Protein AF-A0A6F9A5G6-F1 (afdb_monomer)

Sequence (75 aa):
MEAVGKFEFSRKDLIGHGAFAVVFKGRNREKHDWEVAVKCINKKNLAKSQTLLGKEIKILKELKHENIVALHDFQ

pLDDT: mean 91.3, std 8.79, range [65.06, 98.31]

Foldseek 3Di:
DDDDPQKDFDPVQWDDDDPFWTWGWIAGPVPRVGIDIDTGGDCPVPPVNVVVVVVVVVVLVPDDDPVDDHDPDDD

Secondary structure (DSSP, 8-state):
-EEETTEEEEEEEEEEE-SSEEEEEEEESS-TT-EEEEEEE-GGGHHHHHHHHHHHHHHHHH---TTS-------

Mean predicted aligned error: 3.74 Å

Solvent-accessible surface area (backbone atoms only — not comparable to full-atom values): 4604 Å² total; per-residue (Å²): 119,52,74,58,91,68,29,34,31,38,89,84,41,65,73,45,80,60,100,58,38,40,29,22,44,27,23,32,70,85,50,70,85,46,69,44,78,47,75,45,68,55,70,90,54,41,72,68,44,49,55,52,48,54,51,50,52,57,53,34,74,73,49,84,50,97,93,47,81,74,67,89,81,86,133

Structure (mmCIF, N/CA/C/O backbone):
data_AF-A0A6F9A5G6-F1
#
_entry.id   AF-A0A6F9A5G6-F1
#
loop_
_atom_site.group_PDB
_atom_site.id
_atom_site.type_symbol
_atom_site.label_atom_id
_atom_site.label_alt_id
_atom_site.label_comp_id
_atom_site.label_asym_id
_atom_site.label_entity_id
_atom_site.label_seq_id
_atom_site.pdbx_PDB_ins_code
_atom_site.Cartn_x
_atom_site.Cartn_y
_atom_site.Cartn_z
_atom_site.occupancy
_atom_site.B_iso_or_equiv
_atom_site.auth_seq_id
_atom_site.auth_comp_id
_atom_site.auth_asym_id
_atom_site.auth_atom_id
_atom_site.pdbx_PDB_model_num
ATOM 1 N N . MET A 1 1 ? 2.365 -7.579 15.777 1.00 85.38 1 MET A N 1
ATOM 2 C CA . MET A 1 1 ? 1.934 -6.728 14.651 1.00 85.38 1 MET A CA 1
ATOM 3 C C . MET A 1 1 ? 2.946 -5.608 14.522 1.00 85.38 1 MET A C 1
ATOM 5 O O . MET A 1 1 ? 3.453 -5.157 15.543 1.00 85.38 1 MET A O 1
ATOM 9 N N . GLU A 1 2 ? 3.292 -5.230 13.301 1.00 94.50 2 GLU A N 1
ATOM 10 C CA . GLU A 1 2 ? 4.162 -4.090 13.003 1.00 94.50 2 GLU A CA 1
ATOM 11 C C . GLU A 1 2 ? 3.289 -2.863 12.736 1.00 94.50 2 GLU A C 1
ATOM 13 O O . GLU A 1 2 ? 2.264 -2.976 12.065 1.00 94.50 2 GLU A O 1
ATOM 18 N N . ALA A 1 3 ? 3.678 -1.706 13.275 1.00 94.75 3 ALA A N 1
ATOM 19 C CA . ALA A 1 3 ? 2.938 -0.456 13.129 1.00 94.75 3 ALA A CA 1
ATOM 20 C C . ALA A 1 3 ? 3.623 0.477 12.123 1.00 94.75 3 ALA A C 1
ATOM 22 O O . ALA A 1 3 ? 4.845 0.620 12.136 1.00 94.75 3 ALA A O 1
ATOM 23 N N . VAL A 1 4 ? 2.820 1.141 11.294 1.00 93.50 4 VAL A N 1
ATOM 24 C CA . VAL A 1 4 ? 3.237 2.184 10.348 1.00 93.50 4 VAL A CA 1
ATOM 25 C C . VAL A 1 4 ? 2.254 3.343 10.500 1.00 93.50 4 VAL A C 1
ATOM 27 O O . VAL A 1 4 ? 1.128 3.291 10.006 1.00 93.50 4 VAL A O 1
ATOM 30 N N . GLY A 1 5 ? 2.642 4.363 11.268 1.00 93.94 5 GLY A N 1
ATOM 31 C CA . GLY A 1 5 ? 1.755 5.475 11.615 1.00 93.94 5 GLY A CA 1
ATOM 32 C C . GLY A 1 5 ? 0.470 4.999 12.308 1.00 93.94 5 GLY A C 1
ATOM 33 O O . GLY A 1 5 ? 0.509 4.382 13.378 1.00 93.94 5 GLY A O 1
ATOM 34 N N . LYS A 1 6 ? -0.681 5.285 11.685 1.00 96.44 6 LYS A N 1
ATOM 35 C CA . LYS A 1 6 ? -2.021 4.890 12.168 1.00 96.44 6 LYS A CA 1
ATOM 36 C C . LYS A 1 6 ? -2.440 3.475 11.751 1.00 96.44 6 LYS A C 1
ATOM 38 O O . LYS A 1 6 ? -3.544 3.049 12.087 1.00 96.44 6 LYS A O 1
ATOM 43 N N . PHE A 1 7 ? -1.587 2.753 11.031 1.00 97.56 7 PHE A N 1
ATOM 44 C CA . PHE A 1 7 ? -1.876 1.426 10.496 1.00 97.56 7 PHE A CA 1
ATOM 45 C C . PHE A 1 7 ? -1.027 0.355 11.176 1.00 97.56 7 PHE A C 1
ATOM 47 O O . PHE A 1 7 ? 0.042 0.632 11.726 1.00 97.56 7 PHE A O 1
ATOM 54 N N . GLU A 1 8 ? -1.508 -0.880 11.138 1.00 97.50 8 GLU A N 1
ATOM 55 C CA . GLU A 1 8 ? -0.784 -2.060 11.596 1.00 97.50 8 GLU A CA 1
ATOM 56 C C . GLU A 1 8 ? -0.947 -3.219 10.611 1.00 97.50 8 GLU A C 1
ATOM 58 O O . GLU A 1 8 ? -1.962 -3.330 9.920 1.00 97.50 8 GLU A O 1
ATOM 63 N N . PHE A 1 9 ? 0.055 -4.091 10.550 1.00 97.88 9 PHE A N 1
ATOM 64 C CA . PHE A 1 9 ? 0.024 -5.306 9.739 1.00 97.88 9 PHE A CA 1
ATOM 65 C C . PHE A 1 9 ? 0.789 -6.451 10.416 1.00 97.88 9 PHE A C 1
ATOM 67 O O . PHE A 1 9 ? 1.484 -6.279 11.424 1.00 97.88 9 PHE A O 1
ATOM 74 N N . SER A 1 10 ? 0.662 -7.653 9.864 1.00 97.50 10 SER A N 1
ATOM 75 C CA . SER A 1 10 ? 1.416 -8.833 10.280 1.00 97.50 10 SER A CA 1
ATOM 76 C C . SER A 1 10 ? 2.142 -9.423 9.080 1.00 97.50 10 SER A C 1
ATOM 78 O O . SER A 1 10 ? 1.558 -9.565 8.009 1.00 97.50 10 SER A O 1
ATOM 80 N N . ARG A 1 11 ? 3.393 -9.867 9.259 1.00 95.94 11 ARG A N 1
ATOM 81 C CA . ARG A 1 11 ? 4.118 -10.582 8.190 1.00 95.94 11 ARG A CA 1
ATOM 82 C C . ARG A 1 11 ? 3.476 -11.906 7.790 1.00 95.94 11 ARG A C 1
ATOM 84 O O . ARG A 1 11 ? 3.812 -12.446 6.743 1.00 95.94 11 ARG A O 1
ATOM 91 N N . LYS A 1 12 ? 2.588 -12.437 8.635 1.00 97.38 12 LYS A N 1
ATOM 92 C CA . LYS A 1 12 ? 1.802 -13.636 8.326 1.00 97.38 12 LYS A CA 1
ATOM 93 C C . LYS A 1 12 ? 0.752 -13.364 7.245 1.00 97.38 12 LYS A C 1
ATOM 95 O O . LYS A 1 12 ? 0.424 -14.278 6.501 1.00 97.38 12 LYS A O 1
ATOM 100 N N . ASP A 1 13 ? 0.296 -12.119 7.116 1.00 97.50 13 ASP A N 1
ATOM 101 C CA . ASP A 1 13 ? -0.787 -11.730 6.211 1.00 97.50 13 ASP A CA 1
ATOM 102 C C . ASP A 1 13 ? -0.225 -11.257 4.862 1.00 97.50 13 ASP A C 1
ATOM 104 O O . ASP A 1 13 ? -0.500 -10.156 4.384 1.00 97.50 13 ASP A O 1
ATOM 108 N N . LEU A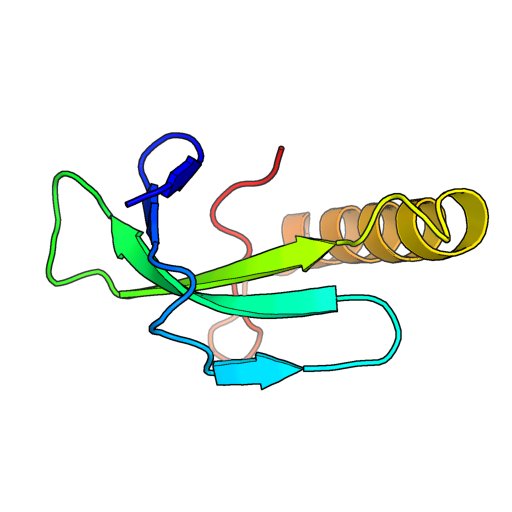 1 14 ? 0.640 -12.076 4.262 1.00 97.81 14 LEU A N 1
ATOM 109 C CA . LEU A 1 14 ? 1.247 -11.809 2.960 1.00 97.81 14 LEU A CA 1
ATOM 110 C C . LEU A 1 14 ? 0.186 -11.874 1.853 1.00 97.81 14 LEU A C 1
ATOM 112 O O . LEU A 1 14 ? -0.480 -12.894 1.700 1.00 97.81 14 LEU A O 1
ATOM 116 N N . ILE A 1 15 ? 0.088 -10.822 1.039 1.00 98.19 15 ILE A N 1
ATOM 117 C CA . ILE A 1 15 ? -0.833 -10.771 -0.112 1.00 98.19 15 ILE A CA 1
ATOM 118 C C . ILE A 1 15 ? -0.124 -10.589 -1.456 1.00 98.19 15 ILE A C 1
ATOM 120 O O . ILE A 1 15 ? -0.735 -10.775 -2.503 1.00 98.19 15 ILE A O 1
ATOM 124 N N . GLY A 1 16 ? 1.168 -10.255 -1.458 1.00 96.81 16 GLY A N 1
ATOM 125 C CA . GLY A 1 16 ? 1.942 -10.165 -2.692 1.00 96.81 16 GLY A CA 1
ATOM 126 C C . GLY A 1 16 ? 3.444 -10.145 -2.452 1.00 96.81 16 GLY A C 1
ATOM 127 O O . GLY A 1 16 ? 3.927 -9.554 -1.490 1.00 96.81 16 GLY A O 1
ATOM 128 N N . HIS A 1 17 ? 4.201 -10.766 -3.352 1.00 95.06 17 HIS A N 1
ATOM 129 C CA . HIS A 1 17 ? 5.659 -10.785 -3.301 1.00 95.06 17 HIS A CA 1
ATOM 130 C C . HIS A 1 17 ? 6.226 -10.507 -4.694 1.00 95.06 17 HIS A C 1
ATOM 132 O O . HIS A 1 17 ? 5.960 -11.245 -5.639 1.00 95.06 17 HIS A O 1
ATOM 138 N N . GLY A 1 18 ? 7.022 -9.448 -4.822 1.00 87.44 18 GLY A N 1
ATOM 139 C CA . GLY A 1 18 ? 7.689 -9.066 -6.065 1.00 87.44 18 GLY A CA 1
ATOM 140 C C . GLY A 1 18 ? 9.205 -8.984 -5.908 1.00 87.44 18 GLY A C 1
ATOM 141 O O . GLY A 1 18 ? 9.756 -9.226 -4.837 1.00 87.44 18 GLY A O 1
ATOM 142 N N . ALA A 1 19 ? 9.891 -8.593 -6.982 1.00 84.50 19 ALA A N 1
ATOM 143 C CA . ALA A 1 19 ? 11.352 -8.468 -6.990 1.00 84.50 19 ALA A CA 1
ATOM 144 C C . ALA A 1 19 ? 11.886 -7.384 -6.028 1.00 84.50 19 ALA A C 1
ATOM 146 O O . ALA A 1 19 ? 13.004 -7.493 -5.528 1.00 84.50 19 ALA A O 1
ATOM 147 N N . PHE A 1 20 ? 11.095 -6.335 -5.774 1.00 82.31 20 PHE A N 1
ATOM 148 C CA . PHE A 1 20 ? 11.533 -5.145 -5.028 1.00 82.31 20 PHE A CA 1
ATOM 149 C C . PHE A 1 20 ? 10.749 -4.893 -3.738 1.00 82.31 20 PHE A C 1
ATOM 151 O O . PHE A 1 20 ? 11.206 -4.145 -2.874 1.00 82.31 20 PHE A O 1
ATOM 158 N N . ALA A 1 21 ? 9.570 -5.498 -3.599 1.00 89.62 21 ALA A N 1
ATOM 159 C CA . ALA A 1 21 ? 8.669 -5.231 -2.492 1.00 89.62 21 ALA A CA 1
ATOM 160 C C . ALA A 1 21 ? 7.861 -6.469 -2.112 1.00 89.62 21 ALA A C 1
ATOM 162 O O . ALA A 1 21 ? 7.601 -7.347 -2.938 1.00 89.62 21 ALA A O 1
ATOM 163 N N . VAL A 1 22 ? 7.430 -6.480 -0.860 1.00 93.56 22 VAL A N 1
ATOM 164 C CA . VAL A 1 22 ? 6.507 -7.454 -0.292 1.00 93.56 22 VAL A CA 1
ATOM 165 C C . VAL A 1 22 ? 5.300 -6.681 0.221 1.00 93.56 22 VAL A C 1
ATOM 167 O O . VAL A 1 22 ? 5.463 -5.637 0.846 1.00 93.56 22 VAL A O 1
ATOM 170 N N . VAL A 1 23 ? 4.098 -7.148 -0.086 1.00 96.44 23 VAL A N 1
ATOM 171 C CA . VAL A 1 23 ? 2.845 -6.483 0.266 1.00 96.44 23 VAL A CA 1
ATOM 172 C C . VAL A 1 23 ? 2.094 -7.345 1.266 1.00 96.44 23 VAL A C 1
ATOM 174 O O . VAL A 1 23 ? 1.859 -8.529 1.019 1.00 96.44 23 VAL A O 1
ATOM 177 N N . PHE A 1 24 ? 1.703 -6.739 2.380 1.00 98.19 24 PHE A N 1
ATOM 178 C CA . PHE A 1 24 ? 0.936 -7.383 3.438 1.00 98.19 24 PHE A CA 1
ATOM 179 C C . PHE A 1 24 ? -0.444 -6.751 3.556 1.00 98.19 24 PHE A C 1
ATOM 181 O O . PHE A 1 24 ? -0.603 -5.547 3.340 1.00 98.19 24 PHE A O 1
ATOM 188 N N . LYS A 1 25 ? -1.436 -7.550 3.936 1.00 98.31 25 LYS A N 1
ATOM 189 C CA . LYS A 1 25 ? -2.717 -7.033 4.404 1.00 98.31 25 LYS A CA 1
ATOM 190 C C . LYS A 1 25 ? -2.513 -6.402 5.780 1.00 98.31 25 LYS A C 1
ATOM 192 O O . LYS A 1 25 ? -1.840 -6.959 6.647 1.00 98.31 25 LYS A O 1
ATOM 197 N N . GLY A 1 26 ? -3.084 -5.225 5.965 1.00 97.94 26 GLY A N 1
ATOM 198 C CA . GLY A 1 26 ? -3.092 -4.496 7.222 1.00 97.94 26 GLY A CA 1
ATOM 199 C C . GLY A 1 26 ? -4.437 -3.827 7.448 1.00 97.94 26 GLY A C 1
ATOM 200 O O . GLY A 1 26 ? -5.384 -4.010 6.680 1.00 97.94 26 GLY A O 1
ATOM 201 N N . ARG A 1 27 ? -4.516 -3.033 8.508 1.00 98.12 27 ARG A N 1
ATOM 202 C CA . ARG A 1 27 ? -5.712 -2.263 8.857 1.00 98.12 27 ARG A CA 1
ATOM 203 C C . ARG A 1 27 ? -5.358 -0.992 9.609 1.00 98.12 27 ARG A C 1
ATOM 205 O O . ARG A 1 27 ? -4.244 -0.852 10.123 1.00 98.12 27 ARG A O 1
ATOM 212 N N . ASN A 1 28 ? -6.310 -0.075 9.706 1.00 97.88 28 ASN A N 1
ATOM 213 C CA . ASN A 1 28 ? -6.208 1.040 10.637 1.00 97.88 28 ASN A CA 1
ATOM 214 C C . ASN A 1 28 ? -6.297 0.535 12.094 1.00 97.88 28 ASN A C 1
ATOM 216 O O . ASN A 1 28 ? -7.031 -0.406 12.406 1.00 97.88 28 ASN A O 1
ATOM 220 N N . ARG A 1 29 ? -5.514 1.148 12.986 1.00 96.50 29 ARG A N 1
ATOM 221 C CA . ARG A 1 29 ? -5.412 0.753 14.400 1.00 96.50 29 ARG A CA 1
ATOM 222 C C . ARG A 1 29 ? -6.627 1.151 15.237 1.00 96.50 29 ARG A C 1
ATOM 224 O O . ARG A 1 29 ? -6.858 0.533 16.266 1.00 96.50 29 ARG A O 1
ATOM 231 N N . GLU A 1 30 ? -7.369 2.171 14.814 1.00 95.94 30 GLU A N 1
ATOM 232 C CA . GLU A 1 30 ? -8.579 2.658 15.491 1.00 95.94 30 GLU A CA 1
ATOM 233 C C . GLU A 1 30 ? -9.847 2.167 14.778 1.00 95.94 30 GLU A C 1
ATOM 235 O O . GLU A 1 30 ? -10.802 1.737 15.419 1.00 95.94 30 GLU A O 1
ATOM 240 N N . LYS A 1 31 ? -9.847 2.194 13.439 1.00 95.62 31 LYS A N 1
ATOM 241 C CA . LYS A 1 31 ? -10.949 1.723 12.584 1.00 95.62 31 LYS A CA 1
ATOM 242 C C . LYS A 1 31 ? -10.611 0.362 11.987 1.00 95.62 31 LYS A C 1
ATOM 244 O O . LYS A 1 31 ? -10.123 0.272 10.865 1.00 95.62 31 LYS A O 1
ATOM 249 N N . HIS A 1 32 ? -10.796 -0.700 12.764 1.00 92.81 32 HIS A N 1
ATOM 250 C CA . HIS A 1 32 ? -10.337 -2.042 12.386 1.00 92.81 32 HIS A CA 1
ATOM 251 C C . HIS A 1 32 ? -10.997 -2.630 11.126 1.00 92.81 32 HIS A C 1
ATOM 253 O O . HIS A 1 32 ? -10.458 -3.581 10.565 1.00 92.81 32 HIS A O 1
ATOM 259 N N . ASP A 1 33 ? -12.131 -2.082 10.698 1.00 95.94 33 ASP A N 1
ATOM 260 C CA . ASP A 1 33 ? -12.839 -2.382 9.449 1.00 95.94 33 ASP A CA 1
ATOM 261 C C . ASP A 1 33 ? -12.175 -1.759 8.211 1.00 95.94 33 ASP A C 1
ATOM 263 O O . ASP A 1 33 ? -12.403 -2.201 7.085 1.00 95.94 33 ASP A O 1
ATOM 267 N N . TRP A 1 34 ? -11.316 -0.756 8.403 1.00 97.19 34 TRP A N 1
ATOM 268 C CA . TRP A 1 34 ? -10.567 -0.140 7.319 1.00 97.19 34 TRP A CA 1
ATOM 269 C C . TRP A 1 34 ? -9.307 -0.944 6.996 1.00 97.19 34 TRP A C 1
ATOM 271 O O . TRP A 1 34 ? -8.231 -0.728 7.564 1.00 97.19 34 TRP A O 1
ATOM 281 N N . GLU A 1 35 ? -9.449 -1.863 6.045 1.00 98.06 35 GLU A N 1
ATOM 282 C CA . GLU A 1 35 ? -8.352 -2.671 5.515 1.00 98.06 35 GLU A CA 1
ATOM 283 C C . GLU A 1 35 ? -7.449 -1.867 4.566 1.00 98.06 35 GLU A C 1
ATOM 285 O O . GLU A 1 35 ? -7.904 -1.001 3.816 1.00 98.06 35 GLU A O 1
ATOM 290 N N . VAL A 1 36 ? -6.149 -2.166 4.588 1.00 98.06 36 VAL A N 1
ATOM 291 C CA . VAL A 1 36 ? -5.133 -1.532 3.734 1.00 98.06 36 VAL A CA 1
ATO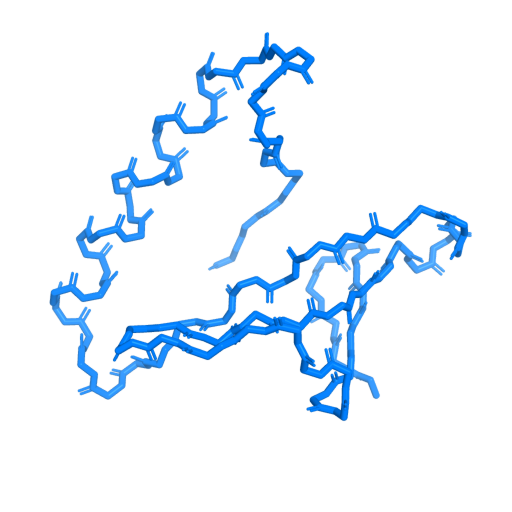M 292 C C . VAL A 1 36 ? -4.117 -2.554 3.222 1.00 98.06 36 VAL A C 1
ATOM 294 O O . VAL A 1 36 ? -3.953 -3.633 3.792 1.00 98.06 36 VAL A O 1
ATOM 297 N N . ALA A 1 37 ? -3.385 -2.190 2.168 1.00 98.12 37 ALA A N 1
ATOM 298 C CA . ALA A 1 37 ? -2.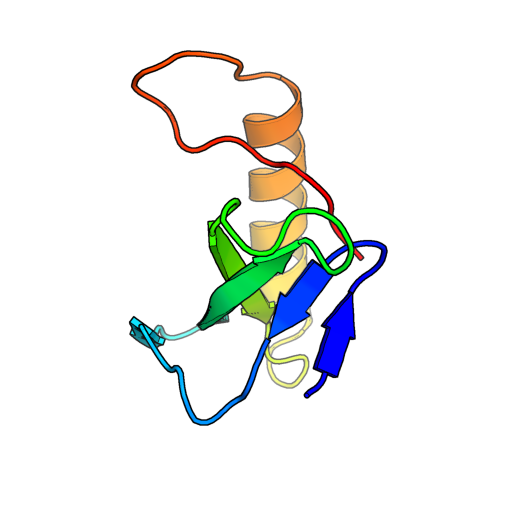215 -2.924 1.697 1.00 98.12 37 ALA A CA 1
ATOM 299 C C . ALA A 1 37 ? -0.931 -2.182 2.104 1.00 98.12 37 ALA A C 1
ATOM 301 O O . ALA A 1 37 ? -0.710 -1.041 1.697 1.00 98.12 37 ALA A O 1
ATOM 302 N N . V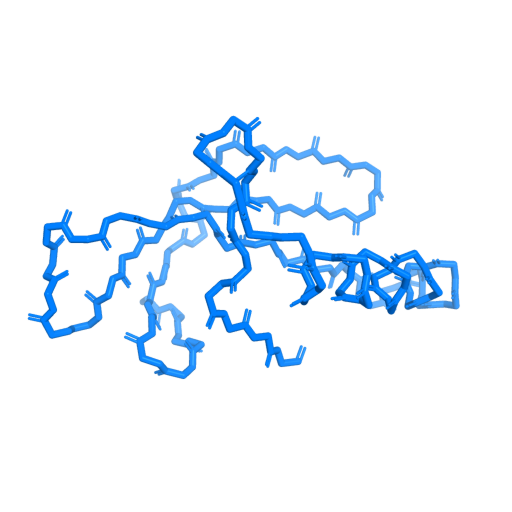AL A 1 38 ? -0.068 -2.826 2.890 1.00 96.88 38 VAL A N 1
ATOM 303 C CA . VAL A 1 38 ? 1.220 -2.267 3.324 1.00 96.88 38 VAL A CA 1
ATOM 304 C C . VAL A 1 38 ? 2.331 -2.823 2.439 1.00 96.88 38 VAL A C 1
ATOM 306 O O . VAL A 1 38 ? 2.694 -3.995 2.540 1.00 96.88 38 VAL A O 1
ATOM 309 N N . LYS A 1 39 ? 2.878 -1.980 1.557 1.00 94.94 39 LYS A N 1
ATOM 310 C CA . LYS A 1 39 ? 3.994 -2.326 0.664 1.00 94.94 39 LYS A CA 1
ATOM 311 C C . LYS A 1 39 ? 5.334 -2.053 1.351 1.00 94.94 39 LYS A C 1
ATOM 313 O O . LYS A 1 39 ? 5.774 -0.912 1.452 1.00 94.94 39 LYS A O 1
ATOM 318 N N . CYS A 1 40 ? 6.010 -3.107 1.789 1.00 92.06 40 CYS A N 1
ATOM 319 C CA . CYS A 1 40 ? 7.336 -3.049 2.395 1.00 92.06 40 CYS A CA 1
ATOM 320 C C . CYS A 1 40 ? 8.430 -3.240 1.341 1.00 92.06 40 CYS A C 1
ATOM 322 O O . CYS A 1 40 ? 8.435 -4.226 0.603 1.00 92.06 40 CYS A O 1
ATOM 324 N N . ILE A 1 41 ? 9.407 -2.334 1.305 1.00 86.69 41 ILE A N 1
ATOM 325 C CA . ILE A 1 41 ? 10.528 -2.405 0.362 1.00 86.69 41 ILE A CA 1
ATOM 326 C C . ILE A 1 41 ? 11.784 -2.931 1.045 1.00 86.69 41 ILE A C 1
ATOM 328 O O . ILE A 1 41 ? 12.178 -2.474 2.119 1.00 86.69 41 ILE A O 1
ATOM 332 N N . ASN A 1 42 ? 12.444 -3.890 0.395 1.00 76.12 42 ASN A N 1
ATOM 333 C CA . ASN A 1 42 ? 13.679 -4.459 0.910 1.00 76.12 42 ASN A CA 1
ATOM 334 C C . ASN A 1 42 ? 14.865 -3.520 0.640 1.00 76.12 42 ASN A C 1
ATOM 336 O O . ASN A 1 42 ? 15.276 -3.313 -0.503 1.00 76.12 42 ASN A O 1
ATOM 340 N N . LYS A 1 43 ? 15.465 -2.998 1.715 1.00 70.19 43 LYS A N 1
ATOM 341 C CA . LYS A 1 43 ? 16.612 -2.078 1.660 1.00 70.19 43 LYS A CA 1
ATOM 342 C C . LYS A 1 43 ? 17.902 -2.706 1.110 1.00 70.19 43 LYS A C 1
ATOM 344 O O . LYS A 1 43 ? 18.845 -1.972 0.854 1.00 70.19 43 LYS A O 1
ATOM 349 N N . LYS A 1 44 ? 17.975 -4.025 0.891 1.00 69.25 44 LYS A N 1
ATOM 350 C CA . LYS A 1 44 ? 19.185 -4.677 0.345 1.00 69.25 44 LYS A CA 1
ATOM 351 C C . LYS A 1 44 ? 19.502 -4.274 -1.107 1.00 69.25 44 LYS A C 1
ATOM 353 O O . LYS A 1 44 ? 20.668 -4.231 -1.468 1.00 69.25 44 LYS A O 1
ATOM 358 N N . ASN A 1 45 ? 18.495 -3.897 -1.904 1.00 65.06 45 ASN A N 1
ATOM 359 C CA . ASN A 1 45 ? 18.655 -3.385 -3.277 1.00 65.06 45 ASN A CA 1
ATOM 360 C C . ASN A 1 45 ? 18.311 -1.885 -3.348 1.00 65.06 45 ASN A C 1
ATOM 362 O O . ASN A 1 45 ? 17.478 -1.450 -4.153 1.00 65.06 45 ASN A O 1
ATOM 366 N N . LEU A 1 46 ? 18.917 -1.112 -2.440 1.00 65.38 46 LEU A N 1
ATOM 367 C CA . LEU A 1 46 ? 18.455 0.209 -2.012 1.00 65.38 46 LEU A CA 1
ATOM 368 C C . LEU A 1 46 ? 18.304 1.224 -3.148 1.00 65.38 46 LEU A C 1
ATOM 370 O O . LEU A 1 46 ? 17.257 1.850 -3.248 1.00 65.38 46 LEU A O 1
ATOM 374 N N . ALA A 1 47 ? 19.306 1.364 -4.021 1.00 73.25 47 ALA A N 1
ATOM 375 C CA . ALA A 1 47 ? 19.340 2.454 -4.998 1.00 73.25 47 ALA A CA 1
ATOM 376 C C . ALA A 1 47 ? 18.184 2.380 -6.013 1.00 73.25 47 ALA A C 1
ATOM 378 O O . ALA A 1 47 ? 17.406 3.324 -6.146 1.00 73.25 47 ALA A O 1
ATOM 379 N N . LYS A 1 48 ? 18.009 1.230 -6.683 1.00 71.94 48 LYS A N 1
ATOM 380 C CA . LYS A 1 48 ? 16.904 1.035 -7.641 1.00 71.94 48 LYS A CA 1
ATOM 381 C C . LYS A 1 48 ? 15.542 1.069 -6.942 1.00 71.94 48 LYS A C 1
ATOM 383 O O . LYS A 1 48 ? 14.608 1.682 -7.454 1.00 71.94 48 LYS A O 1
ATOM 388 N N . SER A 1 49 ? 15.438 0.452 -5.763 1.00 72.88 49 SER A N 1
ATOM 389 C CA . SER A 1 49 ? 14.167 0.356 -5.036 1.00 72.88 49 SER A CA 1
ATOM 390 C C . SER A 1 49 ? 13.711 1.709 -4.472 1.00 72.88 49 SER A C 1
ATOM 392 O O . SER A 1 49 ? 12.524 2.014 -4.532 1.00 72.88 49 SER A O 1
ATOM 394 N N . GLN A 1 50 ? 14.636 2.556 -4.002 1.00 74.38 50 GLN A N 1
ATOM 395 C CA . GLN A 1 50 ? 14.331 3.917 -3.542 1.00 74.38 50 GLN A CA 1
ATOM 396 C C . GLN A 1 50 ? 13.852 4.817 -4.680 1.00 74.38 50 GLN A C 1
ATOM 398 O O . GLN A 1 50 ? 12.878 5.546 -4.503 1.00 74.38 50 GLN A O 1
ATOM 403 N N . THR A 1 51 ? 14.491 4.765 -5.856 1.00 81.75 51 THR A N 1
ATOM 404 C CA . THR A 1 51 ? 14.050 5.576 -7.002 1.00 81.75 51 THR A CA 1
ATOM 405 C C . THR A 1 51 ? 12.643 5.189 -7.457 1.00 81.75 51 THR A C 1
ATOM 407 O O . THR A 1 51 ? 11.826 6.070 -7.721 1.00 81.75 51 THR A O 1
ATOM 410 N N . LEU A 1 52 ? 12.345 3.887 -7.542 1.00 81.50 52 LEU A N 1
ATOM 411 C CA . LEU A 1 52 ? 11.013 3.405 -7.919 1.00 81.50 52 LEU A CA 1
ATOM 412 C C . LEU A 1 52 ? 9.957 3.813 -6.885 1.00 81.50 52 LEU A C 1
ATOM 414 O O . LEU A 1 52 ? 8.913 4.334 -7.270 1.00 81.50 52 LEU A O 1
ATOM 418 N N . LEU A 1 53 ? 10.262 3.670 -5.591 1.00 83.62 53 LEU A N 1
ATOM 419 C CA . LEU A 1 53 ? 9.364 4.076 -4.510 1.00 83.62 53 LEU A CA 1
ATOM 420 C C . LEU A 1 53 ? 9.081 5.579 -4.522 1.00 83.62 53 LEU A C 1
ATOM 422 O O . LEU A 1 53 ? 7.930 5.989 -4.432 1.00 83.62 53 LEU A O 1
ATOM 426 N N . GLY A 1 54 ? 10.119 6.409 -4.655 1.00 87.25 54 GLY A N 1
ATOM 427 C CA . GLY A 1 54 ? 9.957 7.862 -4.681 1.00 87.25 54 GLY A CA 1
ATOM 428 C C . GLY A 1 54 ? 9.086 8.324 -5.851 1.00 87.25 54 GLY A C 1
ATOM 429 O O . GLY A 1 54 ? 8.241 9.204 -5.681 1.00 87.25 54 GLY A O 1
ATOM 430 N N . LYS A 1 55 ? 9.242 7.693 -7.024 1.00 90.25 55 LYS A N 1
ATOM 431 C CA . LYS A 1 55 ? 8.381 7.941 -8.191 1.00 90.25 55 LYS A CA 1
ATOM 432 C C . LYS A 1 55 ? 6.938 7.506 -7.939 1.00 90.25 55 LYS A C 1
ATOM 434 O O . LYS A 1 55 ? 6.030 8.281 -8.218 1.00 90.25 55 LYS A O 1
ATOM 439 N N . GLU A 1 56 ? 6.735 6.309 -7.396 1.00 90.06 56 GLU A N 1
ATOM 440 C CA . GLU A 1 56 ? 5.406 5.773 -7.080 1.00 90.06 56 GLU A CA 1
ATOM 441 C C . GLU A 1 56 ? 4.666 6.666 -6.074 1.00 90.06 56 GLU A C 1
ATOM 443 O O . GLU A 1 56 ? 3.540 7.078 -6.340 1.00 90.06 56 GLU A O 1
ATOM 448 N N . ILE A 1 57 ? 5.328 7.068 -4.982 1.00 92.75 57 ILE A N 1
ATOM 449 C CA . ILE A 1 57 ? 4.771 7.999 -3.990 1.00 92.75 57 ILE A CA 1
ATOM 450 C C . ILE A 1 57 ? 4.415 9.339 -4.638 1.00 92.75 57 ILE A C 1
ATOM 452 O O . ILE A 1 57 ? 3.340 9.871 -4.377 1.00 92.75 57 ILE A O 1
ATOM 456 N N . LYS A 1 58 ? 5.301 9.903 -5.471 1.00 94.88 58 LYS A N 1
ATOM 457 C CA . LYS A 1 58 ? 5.045 11.190 -6.133 1.00 94.88 58 LYS A CA 1
ATOM 458 C C . LYS A 1 58 ? 3.789 11.127 -7.006 1.00 94.88 58 LYS A C 1
ATOM 460 O O . LYS A 1 58 ? 2.940 12.001 -6.893 1.00 94.88 58 LYS A O 1
ATOM 465 N N . ILE A 1 59 ? 3.663 10.081 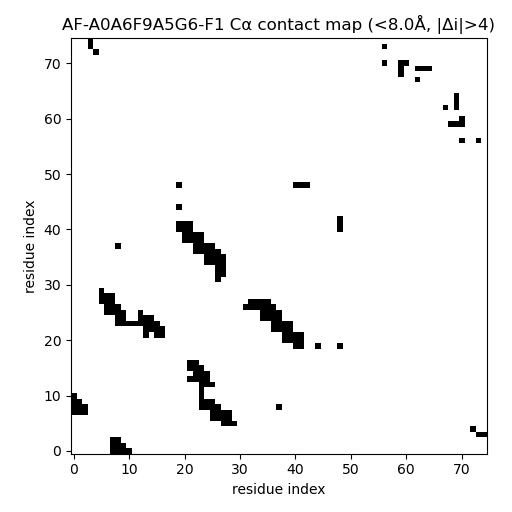-7.821 1.00 95.50 59 ILE A N 1
ATOM 466 C CA . ILE A 1 59 ? 2.519 9.893 -8.720 1.00 95.50 59 ILE A CA 1
ATOM 467 C C . ILE A 1 59 ? 1.228 9.672 -7.916 1.00 95.50 59 ILE A C 1
ATOM 469 O O . ILE A 1 59 ? 0.236 10.361 -8.140 1.00 95.50 59 ILE A O 1
ATOM 473 N N . LEU A 1 60 ? 1.235 8.761 -6.939 1.00 95.75 60 LEU A N 1
ATOM 474 C CA . LEU A 1 60 ? 0.028 8.419 -6.174 1.00 95.75 60 LEU A CA 1
ATOM 475 C C . LEU A 1 60 ? -0.433 9.525 -5.212 1.00 95.75 60 LEU A C 1
ATOM 477 O O . LEU A 1 60 ? -1.597 9.545 -4.827 1.00 95.75 60 LEU A O 1
ATOM 481 N N . LYS A 1 61 ? 0.440 10.467 -4.833 1.00 94.50 61 LYS A N 1
ATOM 482 C CA . LYS A 1 61 ? 0.030 11.674 -4.091 1.00 94.50 61 LYS A CA 1
ATOM 483 C C . LYS A 1 61 ? -0.877 12.591 -4.910 1.00 94.50 61 LYS A C 1
ATOM 485 O O . LYS A 1 61 ? -1.750 13.245 -4.340 1.00 94.50 61 LYS A O 1
ATOM 490 N N . GLU A 1 62 ? -0.638 12.666 -6.216 1.00 95.56 62 GLU A N 1
ATOM 491 C CA . GLU A 1 62 ? -1.362 13.549 -7.134 1.00 95.56 62 GLU A CA 1
ATOM 492 C C . GLU A 1 62 ? -2.625 12.876 -7.696 1.00 95.56 62 GLU A C 1
ATOM 494 O O . GLU A 1 62 ? -3.613 13.554 -7.978 1.00 95.56 62 GLU A O 1
ATOM 499 N N . LEU A 1 63 ? -2.637 11.543 -7.805 1.00 94.88 63 LEU A N 1
ATOM 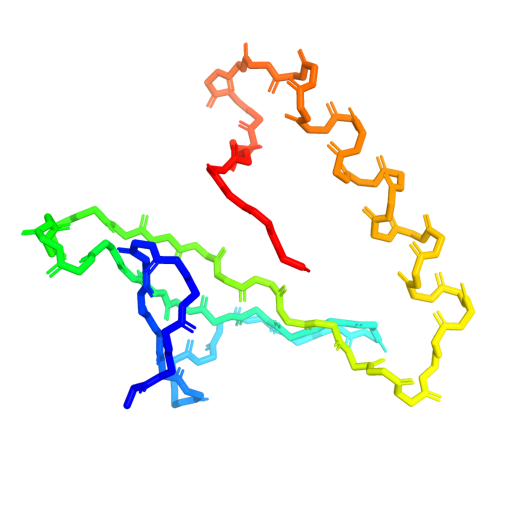500 C CA . LEU A 1 63 ? -3.765 10.784 -8.345 1.00 94.88 63 LEU A CA 1
ATOM 501 C C . LEU A 1 63 ? -4.787 10.412 -7.263 1.00 94.88 63 LEU A C 1
ATOM 503 O O . LEU A 1 63 ? -4.556 9.529 -6.440 1.00 94.88 63 LEU A O 1
ATOM 507 N N . LYS A 1 64 ? -5.961 11.049 -7.312 1.00 95.50 64 LYS A N 1
ATOM 508 C CA . LYS A 1 64 ? -7.122 10.722 -6.470 1.00 95.50 64 LYS A CA 1
ATOM 509 C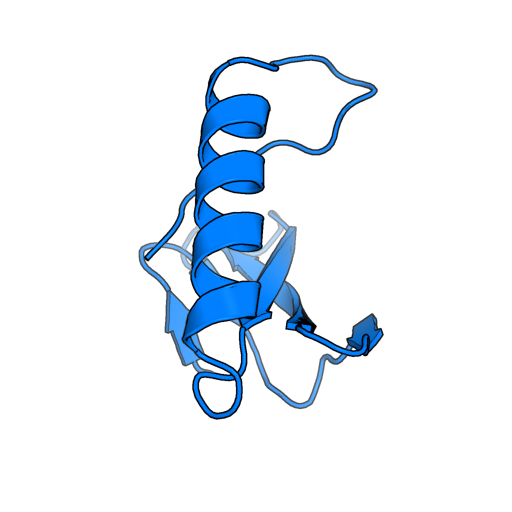 C . LYS A 1 64 ? -8.309 10.364 -7.354 1.00 95.50 64 LYS A C 1
ATOM 511 O O . LYS A 1 64 ? -8.988 11.248 -7.865 1.00 95.50 64 LYS A O 1
ATOM 516 N N . HIS A 1 65 ? -8.535 9.069 -7.550 1.00 97.50 65 HIS A N 1
ATOM 517 C CA . HIS A 1 65 ? -9.612 8.556 -8.392 1.00 97.50 65 HIS A CA 1
ATOM 518 C C . HIS A 1 65 ? -10.080 7.198 -7.870 1.00 97.50 65 HIS A C 1
ATOM 520 O O . HIS A 1 65 ? -9.256 6.388 -7.465 1.00 97.50 65 HIS A O 1
ATOM 526 N N . GLU A 1 66 ? -11.380 6.909 -7.950 1.00 97.25 66 GLU A N 1
ATOM 527 C CA . GLU A 1 66 ? -11.971 5.633 -7.502 1.00 97.25 66 GLU A CA 1
ATOM 528 C C . GLU A 1 66 ? -11.389 4.367 -8.170 1.00 97.25 66 GLU A C 1
ATOM 530 O O . GLU A 1 66 ? -11.420 3.297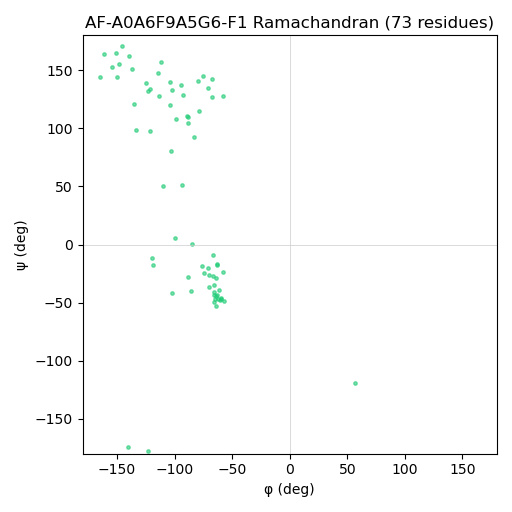 -7.577 1.00 97.25 66 GLU A O 1
ATOM 535 N N . ASN A 1 67 ? -10.810 4.487 -9.373 1.00 98.00 67 ASN A N 1
ATOM 536 C CA . ASN A 1 67 ? -10.261 3.374 -10.153 1.00 98.00 67 ASN A CA 1
ATOM 537 C C . ASN A 1 67 ? -8.732 3.266 -10.016 1.00 98.00 67 ASN A C 1
ATOM 539 O O . ASN A 1 67 ? -8.095 2.487 -10.724 1.00 98.00 67 ASN A O 1
ATOM 543 N N . ILE A 1 68 ? -8.126 4.079 -9.147 1.00 96.62 68 ILE A N 1
ATOM 544 C CA . ILE A 1 68 ? -6.686 4.105 -8.891 1.00 96.62 68 ILE A CA 1
ATOM 545 C C . ILE A 1 68 ? -6.479 3.858 -7.401 1.00 96.62 68 ILE A C 1
ATOM 547 O O . ILE A 1 68 ? -7.117 4.483 -6.558 1.00 96.62 68 ILE A O 1
ATOM 551 N N . VAL A 1 69 ? -5.567 2.948 -7.065 1.00 97.19 69 VAL A N 1
ATOM 552 C CA . VAL A 1 69 ? -5.249 2.639 -5.667 1.00 97.19 69 VAL A CA 1
ATOM 553 C C . VAL A 1 69 ? -4.779 3.904 -4.947 1.00 97.19 69 VAL A C 1
ATOM 555 O O . VAL A 1 69 ? -3.856 4.579 -5.398 1.00 97.19 69 VAL A O 1
ATOM 558 N N . ALA A 1 70 ? -5.401 4.209 -3.809 1.00 97.06 70 ALA A N 1
ATOM 559 C CA . ALA A 1 70 ? -5.074 5.388 -3.023 1.00 97.06 70 ALA A CA 1
ATOM 560 C C . ALA A 1 70 ? -3.816 5.178 -2.166 1.00 97.06 70 ALA A C 1
ATOM 562 O O . ALA A 1 70 ? -3.6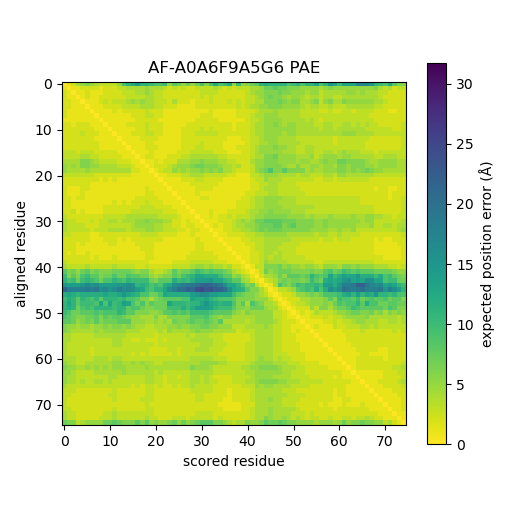34 4.137 -1.533 1.00 97.06 70 ALA A O 1
ATOM 563 N N . LEU A 1 71 ? -2.979 6.214 -2.079 1.00 96.69 71 LEU A N 1
ATOM 564 C CA . LEU A 1 71 ? -1.907 6.294 -1.091 1.00 96.69 71 LEU A CA 1
ATOM 565 C C . LEU A 1 71 ? -2.435 6.964 0.185 1.00 96.69 71 LEU A C 1
ATOM 567 O O . LEU A 1 71 ? -2.717 8.161 0.186 1.00 96.69 71 LEU A O 1
ATOM 571 N N . HIS A 1 72 ? -2.557 6.200 1.272 1.00 95.56 72 HIS A N 1
ATOM 572 C CA . HIS A 1 72 ? -3.023 6.726 2.561 1.00 95.56 72 HIS A CA 1
ATOM 573 C C . HIS A 1 72 ? -1.902 7.329 3.415 1.00 95.56 72 HIS A C 1
ATOM 575 O O . HIS A 1 72 ? -2.120 8.357 4.051 1.00 95.56 72 HIS A O 1
ATOM 581 N N . ASP A 1 73 ? -0.724 6.699 3.440 1.00 94.19 73 ASP A N 1
ATOM 582 C CA . ASP A 1 73 ? 0.439 7.130 4.226 1.00 94.19 73 ASP A CA 1
ATOM 583 C C . ASP A 1 73 ? 1.731 6.479 3.684 1.00 94.19 73 ASP A C 1
ATOM 585 O O . ASP A 1 73 ? 1.660 5.512 2.918 1.00 94.19 73 ASP A O 1
ATOM 589 N N . PHE A 1 74 ? 2.907 6.995 4.052 1.00 91.50 74 PHE A N 1
ATOM 590 C CA . PHE A 1 74 ? 4.220 6.436 3.688 1.00 91.50 74 PHE A CA 1
ATOM 591 C C . PHE A 1 74 ? 5.304 6.812 4.721 1.00 91.50 74 PHE A C 1
ATOM 593 O O . PHE A 1 74 ? 5.217 7.859 5.361 1.00 91.50 74 PHE A O 1
ATOM 600 N N . GLN A 1 75 ? 6.343 5.974 4.860 1.00 82.81 75 GLN A N 1
ATOM 601 C CA . GLN A 1 75 ? 7.509 6.189 5.739 1.00 82.81 75 GLN A CA 1
ATOM 602 C C . GLN A 1 75 ? 8.831 5.898 5.025 1.00 82.81 75 GLN A C 1
ATOM 604 O O . GLN A 1 75 ? 8.845 5.009 4.141 1.00 82.81 75 GLN A O 1
#

Nearest PDB structures (foldseek):
  6mnh-assembly1_A  TM=9.331E-01  e=2.146E-09  Homo sapiens
  8p5k-assembly4_D  TM=9.343E-01  e=2.747E-09  Homo sapiens
  8sv9-assembly2_B  TM=9.206E-01  e=2.283E-09  Homo sapiens
  8p5i-assembly4_D  TM=9.373E-01  e=3.979E-09  Homo sapiens
  8p5j-assembly1_A  TM=9.417E-01  e=4.232E-09  Homo sapiens

Radius of gyration: 12.76 Å; Cα contacts (8 Å, |Δi|>4): 99; chains: 1; bounding box: 32×27×26 Å